Protein AF-A0A4D4LPI3-F1 (afdb_monomer)

InterPro domains:
  IPR002575 Aminoglycoside phosphotransferase [PF01636] (9-43)

Radius of gyration: 16.65 Å; Cα contacts (8 Å, |Δi|>4): 48; chains: 1; bounding box: 45×45×36 Å

Secondary structure (DSSP, 8-state):
-PPPPPP--------TT--S--THHHHHHHHHHH-HHHHHHHHHHHT---SSHHHHHHHHHTTHHHHHHHHHHHHT-HHHHHHHTGGG-

Organism: Streptomyces violaceusniger (NCBI:txid68280)

Nearest PDB structures (foldseek):
  8i8h-assembly1_A  TM=9.112E-01  e=4.045E-06  Streptosporangium roseum
  8i8g-assembly1_A  TM=9.076E-01  e=8.017E-06  Streptosporangium roseum
  8i82-assembly1_A  TM=9.063E-01  e=8.985E-06  Streptosporangium roseum
  8i8h-assembly1_B  TM=8.081E-01  e=1.265E-05  Streptosporangium roseum

Mean predicted aligned error: 4.97 Å

pLDDT: mean 91.68, std 8.46, range [55.78, 98.06]

Foldseek 3Di:
DPPDDDDDDPDDDDCPPPDPDDPLLVLLVCCVPPNDVVSVVVCVVVVDDPVCSVVSNVVNNVCVLVVQLVVCVVVVNPPSVCRSCVVVD

Solvent-accessible surface area (backbone atoms only — not comparable to full-atom values): 5509 Å² total; per-residue (Å²): 135,79,78,80,76,79,90,73,92,85,80,85,78,87,67,87,82,69,71,98,71,67,70,39,50,63,51,19,49,44,30,71,78,66,33,63,73,54,34,52,53,52,46,69,73,65,72,60,75,69,83,60,41,67,58,46,18,53,55,50,48,69,42,46,42,55,52,45,22,55,50,17,62,74,74,69,36,66,65,52,28,52,58,31,42,58,93,76,114

Structure (mmCIF, N/CA/C/O backbone):
data_AF-A0A4D4LPI3-F1
#
_entry.id   AF-A0A4D4LPI3-F1
#
loop_
_atom_site.group_PDB
_atom_site.id
_atom_site.type_symbol
_atom_site.label_atom_id
_atom_site.label_alt_id
_atom_site.label_comp_id
_atom_site.label_asym_id
_atom_site.label_entity_id
_atom_site.label_seq_id
_atom_site.pdbx_PDB_ins_code
_atom_site.Cartn_x
_atom_site.Cartn_y
_atom_site.Cartn_z
_atom_site.occupancy
_atom_site.B_iso_or_equiv
_atom_site.auth_seq_id
_atom_site.auth_comp_id
_atom_site.auth_asym_id
_atom_site.auth_atom_id
_atom_site.pdbx_PDB_model_num
ATOM 1 N N . MET A 1 1 ? 29.126 -29.030 6.307 1.00 55.78 1 MET A N 1
ATOM 2 C CA . MET A 1 1 ? 27.918 -28.254 6.649 1.00 55.78 1 MET A CA 1
ATOM 3 C C . MET A 1 1 ? 27.489 -27.532 5.384 1.00 55.78 1 MET A C 1
ATOM 5 O O . MET A 1 1 ? 28.271 -26.737 4.884 1.00 55.78 1 MET A O 1
ATOM 9 N N . VAL A 1 2 ? 26.355 -27.906 4.789 1.00 56.47 2 VAL A N 1
ATOM 10 C CA . VAL A 1 2 ? 25.826 -27.218 3.599 1.00 56.47 2 VAL A CA 1
ATOM 11 C C . VAL A 1 2 ? 25.224 -25.897 4.088 1.00 56.47 2 VAL A C 1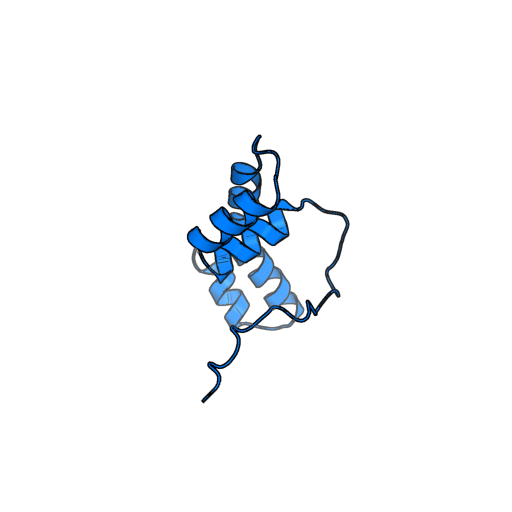
ATOM 13 O O . VAL A 1 2 ? 24.497 -25.940 5.083 1.00 56.47 2 VAL A O 1
ATOM 16 N N . PRO A 1 3 ? 25.544 -24.735 3.491 1.00 67.50 3 PRO A N 1
ATOM 17 C CA . PRO A 1 3 ? 24.895 -23.489 3.879 1.00 67.50 3 PRO A CA 1
ATOM 18 C C . PRO A 1 3 ? 23.384 -23.643 3.694 1.00 67.50 3 PRO A C 1
ATOM 20 O O . PRO A 1 3 ? 22.938 -24.164 2.671 1.00 67.50 3 PRO A O 1
ATOM 23 N N . ALA A 1 4 ? 22.605 -23.232 4.696 1.00 77.06 4 ALA A N 1
ATOM 24 C CA . ALA A 1 4 ? 21.157 -23.170 4.554 1.00 77.06 4 ALA A CA 1
ATOM 25 C C . ALA A 1 4 ? 20.835 -22.308 3.325 1.00 77.06 4 ALA A C 1
ATOM 27 O O . ALA A 1 4 ? 21.391 -21.218 3.168 1.00 77.06 4 ALA A O 1
ATOM 28 N N . SER A 1 5 ? 19.996 -22.822 2.426 1.00 83.44 5 SER A N 1
ATOM 29 C CA . SER A 1 5 ? 19.526 -22.058 1.273 1.00 83.44 5 SER A CA 1
ATOM 30 C C . SER A 1 5 ? 18.851 -20.774 1.749 1.00 83.44 5 SER A C 1
ATOM 32 O O . SER A 1 5 ? 18.184 -20.776 2.786 1.00 83.44 5 SER A O 1
ATOM 34 N N . LEU A 1 6 ? 19.002 -19.690 0.986 1.00 89.38 6 LEU A N 1
ATOM 35 C CA . LEU A 1 6 ? 18.284 -18.449 1.269 1.00 89.38 6 LEU A CA 1
ATOM 36 C C . LEU A 1 6 ? 16.766 -18.712 1.299 1.00 89.38 6 LEU A C 1
ATOM 38 O O . LEU A 1 6 ? 16.285 -19.553 0.530 1.00 89.38 6 LEU A O 1
ATOM 42 N N . PRO A 1 7 ? 16.013 -18.023 2.175 1.00 89.06 7 PRO A N 1
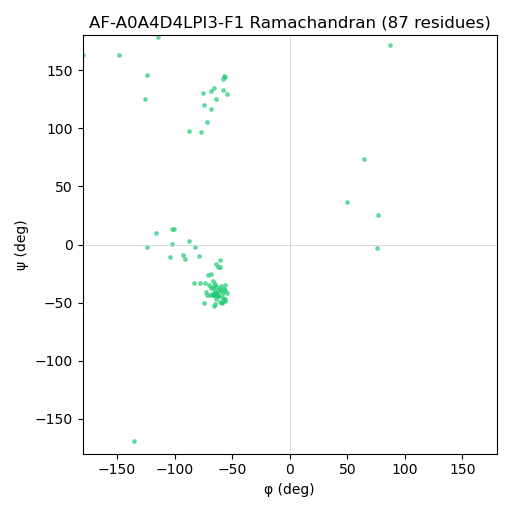ATOM 43 C CA . PRO A 1 7 ? 14.560 -18.119 2.180 1.00 89.06 7 PRO A CA 1
ATOM 44 C C . PRO A 1 7 ? 14.000 -17.705 0.814 1.00 89.06 7 PRO A C 1
ATOM 46 O O . PRO A 1 7 ? 14.512 -16.783 0.178 1.00 89.06 7 PRO A O 1
ATOM 49 N N . TYR A 1 8 ? 12.950 -18.394 0.368 1.00 91.44 8 TYR A N 1
ATOM 50 C CA . TYR A 1 8 ? 12.245 -18.102 -0.878 1.00 91.44 8 TYR A CA 1
ATOM 51 C C . TYR A 1 8 ? 10.758 -17.875 -0.598 1.00 91.44 8 TYR A C 1
ATOM 53 O O . TYR A 1 8 ? 10.190 -18.494 0.303 1.00 91.44 8 TYR A O 1
ATOM 61 N N . LEU A 1 9 ? 10.132 -16.979 -1.366 1.00 91.25 9 LEU A N 1
ATOM 62 C CA . LEU A 1 9 ? 8.690 -16.748 -1.308 1.00 91.25 9 LEU A CA 1
ATOM 63 C C . LEU A 1 9 ? 7.966 -17.984 -1.856 1.00 91.25 9 LEU A C 1
ATOM 65 O O . LEU A 1 9 ? 8.140 -18.331 -3.024 1.00 91.25 9 LEU A O 1
ATOM 69 N N . SER A 1 10 ? 7.182 -18.655 -1.015 1.00 95.75 10 SER A N 1
ATOM 70 C CA . SER A 1 10 ? 6.492 -19.905 -1.360 1.00 95.75 10 SER A CA 1
ATOM 71 C C . SER A 1 10 ? 4.992 -19.741 -1.627 1.00 95.75 10 SER A C 1
ATOM 73 O O . SER A 1 10 ? 4.370 -20.671 -2.134 1.00 95.75 10 SER A O 1
ATOM 75 N N . GLY A 1 11 ? 4.408 -18.578 -1.322 1.00 95.94 11 GLY A N 1
ATOM 76 C CA . GLY A 1 11 ? 2.996 -18.300 -1.572 1.00 95.94 11 GLY A CA 1
ATOM 77 C C . GLY A 1 11 ? 2.567 -16.898 -1.147 1.00 95.94 11 GLY A C 1
ATOM 78 O O . GLY A 1 11 ? 3.262 -16.237 -0.377 1.00 95.94 11 GLY A O 1
ATOM 79 N N . VAL A 1 12 ? 1.410 -16.477 -1.661 1.00 95.25 12 VAL A N 1
ATOM 80 C CA . VAL A 1 12 ? 0.679 -15.259 -1.283 1.00 95.25 12 VAL A CA 1
ATOM 81 C C . VAL A 1 12 ? -0.741 -15.689 -0.918 1.00 95.25 12 VAL A C 1
ATOM 83 O O . VAL A 1 12 ? -1.390 -16.398 -1.692 1.00 95.25 12 VAL A O 1
ATOM 86 N N . LEU A 1 13 ? -1.177 -15.325 0.284 1.00 96.56 13 LEU A N 1
ATOM 87 C CA . LEU A 1 13 ? -2.473 -15.679 0.867 1.00 96.56 13 LEU A CA 1
ATOM 88 C C . LEU A 1 13 ? -3.313 -14.409 1.046 1.00 96.56 13 LEU A C 1
ATOM 90 O O . LEU A 1 13 ? -2.808 -13.326 0.773 1.00 96.56 13 LEU A O 1
ATOM 94 N N . ASP A 1 14 ? -4.542 -14.574 1.539 1.00 94.25 14 ASP A N 1
ATOM 95 C CA . ASP A 1 14 ? -5.478 -13.481 1.838 1.00 94.25 14 ASP A CA 1
ATOM 96 C C . ASP A 1 14 ? -5.924 -12.705 0.584 1.00 94.25 14 ASP A C 1
ATOM 98 O O . ASP A 1 14 ? -5.462 -11.612 0.278 1.00 94.25 14 ASP A O 1
ATOM 102 N N . TRP A 1 15 ? -6.791 -13.349 -0.206 1.00 95.88 15 TRP A N 1
ATOM 103 C CA . TRP A 1 15 ? -7.305 -12.820 -1.478 1.00 95.88 15 TRP A CA 1
ATOM 104 C C . TRP A 1 15 ? -8.731 -12.262 -1.349 1.00 95.88 15 TRP A C 1
ATOM 106 O O . TRP A 1 15 ? -9.387 -12.049 -2.367 1.00 95.88 15 TRP A O 1
ATOM 116 N N . ASP A 1 16 ? -9.234 -12.056 -0.131 1.00 92.44 16 ASP A N 1
ATOM 117 C CA . ASP A 1 16 ? -10.651 -11.748 0.104 1.00 92.44 16 ASP A CA 1
ATOM 118 C C . ASP A 1 16 ? -11.051 -10.352 -0.422 1.00 92.44 16 ASP A C 1
ATOM 120 O O . ASP A 1 16 ? -12.193 -10.164 -0.845 1.00 92.44 16 ASP A O 1
ATOM 124 N N . ASP A 1 17 ? -10.088 -9.428 -0.526 1.00 89.31 17 ASP A N 1
ATOM 125 C CA . ASP A 1 17 ? -10.260 -8.076 -1.082 1.00 89.31 17 ASP A CA 1
ATOM 126 C C . ASP A 1 17 ? -9.760 -7.920 -2.535 1.00 89.31 17 ASP A C 1
ATOM 128 O O . ASP A 1 17 ? -9.636 -6.805 -3.054 1.00 89.31 17 ASP A O 1
ATOM 132 N N . VAL A 1 18 ? -9.477 -9.019 -3.248 1.00 94.38 18 VAL A N 1
ATOM 133 C CA . VAL A 1 18 ? -8.997 -8.924 -4.636 1.00 94.38 18 VAL A CA 1
ATOM 134 C C . VAL A 1 18 ? -10.058 -8.336 -5.568 1.00 94.38 18 VAL A C 1
ATOM 136 O O . VAL A 1 18 ? -11.219 -8.748 -5.601 1.00 94.38 18 VAL A O 1
ATOM 139 N N . THR A 1 19 ? -9.637 -7.402 -6.415 1.00 94.31 19 THR A N 1
ATOM 140 C CA . THR A 1 19 ? -10.506 -6.763 -7.403 1.00 94.31 19 THR A CA 1
ATOM 141 C C . THR A 1 19 ? -9.731 -6.379 -8.665 1.00 94.31 19 THR A C 1
ATOM 143 O O . THR A 1 19 ? -8.502 -6.306 -8.675 1.00 94.31 19 THR A O 1
ATOM 146 N N . LEU A 1 20 ? -10.447 -6.121 -9.762 1.00 96.62 20 LEU A N 1
ATOM 147 C CA . LEU A 1 20 ? -9.865 -5.474 -10.936 1.00 96.62 20 LEU A CA 1
ATOM 148 C C . LEU A 1 20 ? -9.737 -3.972 -10.646 1.00 96.62 20 LEU A C 1
ATOM 150 O O . LEU A 1 20 ? -10.700 -3.223 -10.797 1.00 96.62 20 LEU A O 1
ATOM 154 N N . SER A 1 21 ? -8.546 -3.551 -10.223 1.00 91.81 21 SER A N 1
ATOM 155 C CA . SER A 1 21 ? -8.236 -2.173 -9.823 1.00 91.81 21 SER A CA 1
ATOM 156 C C . SER A 1 21 ? -6.895 -1.709 -10.411 1.00 91.81 21 SER A C 1
ATOM 158 O O . SER A 1 21 ? -6.328 -2.331 -11.314 1.00 91.81 21 SER A O 1
ATOM 160 N N . ASP A 1 22 ? -6.413 -0.566 -9.936 1.00 93.62 22 ASP A N 1
ATOM 161 C CA . ASP A 1 22 ? -5.110 -0.011 -10.257 1.00 93.62 22 ASP A CA 1
ATOM 162 C C . ASP A 1 22 ? -3.984 -0.784 -9.537 1.00 93.62 22 ASP A C 1
ATOM 164 O O . ASP A 1 22 ? -3.924 -0.751 -8.310 1.00 93.62 22 ASP A O 1
ATOM 168 N N . PRO A 1 23 ? -3.018 -1.395 -10.252 1.00 92.56 23 PRO A N 1
ATOM 169 C CA . PRO A 1 23 ? -1.884 -2.087 -9.625 1.00 92.56 23 PRO A CA 1
ATOM 170 C C . PRO A 1 23 ? -0.993 -1.198 -8.743 1.00 92.56 23 PRO A C 1
ATOM 172 O O . PRO A 1 23 ? -0.144 -1.692 -8.003 1.00 92.56 23 PRO A O 1
ATOM 175 N N . ALA A 1 24 ? -1.141 0.128 -8.837 1.00 95.06 24 ALA A N 1
ATOM 176 C CA . ALA A 1 24 ? -0.478 1.062 -7.937 1.00 95.06 24 ALA A CA 1
ATOM 177 C C . ALA A 1 24 ? -0.879 0.868 -6.460 1.00 95.06 24 ALA A C 1
ATOM 179 O O . ALA A 1 24 ? -0.128 1.307 -5.592 1.00 95.06 24 ALA A O 1
ATOM 180 N N . GLU A 1 25 ? -2.004 0.208 -6.175 1.00 95.25 25 GLU A N 1
ATOM 181 C CA . GLU A 1 25 ? -2.464 -0.123 -4.822 1.00 95.25 25 GLU A CA 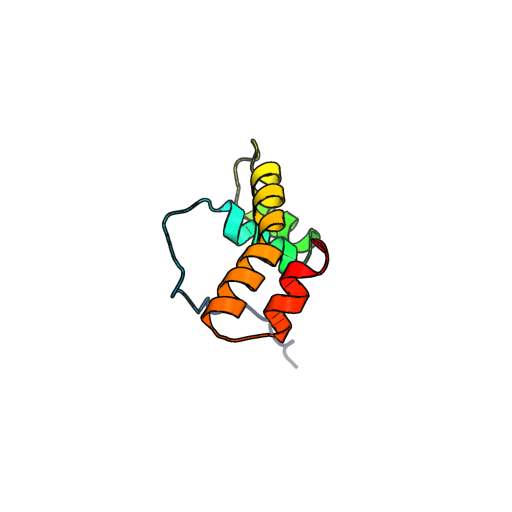1
ATOM 182 C C . GLU A 1 25 ? -1.532 -1.124 -4.122 1.00 95.25 25 GLU A C 1
ATOM 184 O O . GLU A 1 25 ? -0.962 -0.802 -3.078 1.00 95.25 25 GLU A O 1
ATOM 189 N N . ASP A 1 26 ? -1.237 -2.259 -4.762 1.00 95.25 26 ASP A N 1
ATOM 190 C CA . ASP A 1 26 ? -0.285 -3.253 -4.240 1.00 95.25 26 ASP A CA 1
ATOM 191 C C . ASP A 1 26 ? 1.126 -2.664 -4.075 1.00 95.25 26 ASP A C 1
ATOM 193 O O . ASP A 1 26 ? 1.844 -2.932 -3.110 1.00 95.25 26 ASP A O 1
ATOM 197 N N . LEU A 1 27 ? 1.538 -1.809 -5.015 1.00 95.56 27 LEU A N 1
ATOM 198 C CA . LEU A 1 27 ? 2.833 -1.127 -4.964 1.00 95.56 27 LEU A CA 1
ATOM 199 C C . LEU A 1 27 ? 2.890 -0.092 -3.827 1.00 95.56 27 LEU A C 1
ATOM 201 O O . LEU A 1 27 ? 3.926 0.046 -3.171 1.00 95.56 27 LEU A O 1
ATOM 205 N N . ALA A 1 28 ? 1.788 0.614 -3.565 1.00 96.81 28 ALA A N 1
ATOM 206 C CA . ALA A 1 28 ? 1.661 1.502 -2.415 1.00 96.81 28 ALA A CA 1
ATOM 207 C C . ALA A 1 28 ? 1.740 0.725 -1.097 1.00 96.81 28 ALA A C 1
ATOM 209 O O . ALA A 1 28 ? 2.456 1.166 -0.194 1.00 96.81 28 ALA A O 1
ATOM 210 N N . ALA A 1 29 ? 1.100 -0.446 -1.014 1.00 96.19 29 ALA A N 1
ATOM 211 C CA . ALA A 1 29 ? 1.185 -1.342 0.139 1.00 96.19 29 ALA A CA 1
ATOM 212 C C . ALA A 1 29 ? 2.627 -1.811 0.384 1.00 96.19 29 ALA A C 1
ATOM 214 O O . ALA A 1 29 ? 3.152 -1.624 1.480 1.00 96.19 29 ALA A O 1
ATOM 215 N N . ILE A 1 30 ? 3.331 -2.293 -0.650 1.00 96.00 30 ILE A N 1
ATOM 216 C CA . ILE A 1 30 ? 4.749 -2.683 -0.540 1.00 96.00 30 ILE A CA 1
ATOM 217 C C . ILE A 1 30 ? 5.607 -1.523 -0.015 1.00 96.00 30 ILE A C 1
ATOM 219 O O . ILE A 1 30 ? 6.411 -1.712 0.901 1.00 96.00 30 ILE A O 1
ATOM 223 N N . GLY A 1 31 ? 5.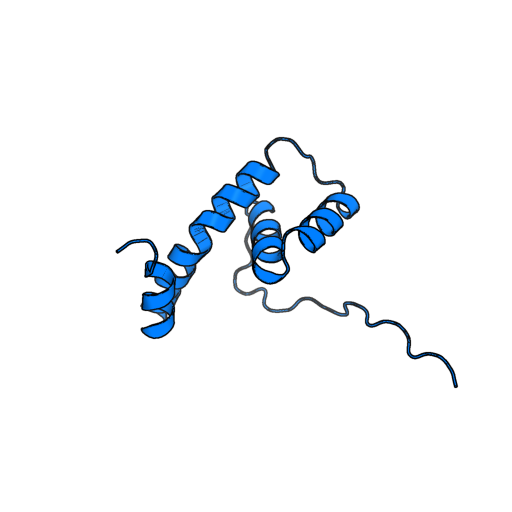433 -0.321 -0.573 1.00 95.69 31 GLY A N 1
ATOM 224 C CA . GLY A 1 31 ? 6.184 0.862 -0.154 1.00 95.69 31 GLY A CA 1
ATOM 225 C C . GLY A 1 31 ? 5.873 1.309 1.277 1.00 95.69 31 GLY A C 1
ATOM 226 O O . GLY A 1 31 ? 6.775 1.763 1.981 1.00 95.69 31 GLY A O 1
ATOM 227 N N . ALA A 1 32 ? 4.623 1.173 1.724 1.00 96.12 32 ALA A N 1
ATOM 228 C CA . ALA A 1 32 ? 4.215 1.504 3.086 1.00 96.12 32 ALA A CA 1
ATOM 229 C C . ALA A 1 32 ? 4.731 0.486 4.117 1.00 96.12 32 ALA A C 1
ATOM 231 O O . ALA A 1 32 ? 5.197 0.895 5.177 1.00 96.12 32 ALA A O 1
ATOM 232 N N . SER A 1 33 ? 4.696 -0.811 3.798 1.00 95.69 33 SER A N 1
ATOM 233 C CA . SER A 1 33 ? 5.055 -1.887 4.731 1.00 95.69 33 SER A CA 1
ATOM 234 C C . SER A 1 33 ? 6.558 -2.160 4.818 1.00 95.69 33 SER A C 1
ATOM 236 O O . SER A 1 33 ? 7.053 -2.530 5.880 1.00 95.69 33 SER A O 1
ATOM 238 N N . TYR A 1 34 ? 7.296 -1.996 3.715 1.00 95.75 34 TYR A N 1
ATOM 239 C CA . TYR A 1 34 ? 8.708 -2.395 3.624 1.00 95.75 34 TYR A CA 1
ATOM 240 C C . TYR A 1 34 ? 9.662 -1.267 3.220 1.00 95.75 34 TYR A C 1
ATOM 242 O O . TYR A 1 34 ? 10.874 -1.482 3.173 1.00 95.75 34 TYR A O 1
ATOM 250 N N . GLY A 1 35 ? 9.134 -0.074 2.944 1.00 94.88 35 GLY A N 1
ATOM 251 C CA . GLY A 1 35 ? 9.923 1.097 2.585 1.00 94.88 35 GLY A CA 1
ATOM 252 C C . GLY A 1 35 ? 10.234 1.230 1.086 1.00 94.88 35 GLY A C 1
ATOM 253 O O . GLY A 1 35 ? 9.947 0.338 0.276 1.00 94.88 35 GLY A O 1
ATOM 254 N N . PRO A 1 36 ? 10.811 2.380 0.693 1.00 92.81 36 PRO A N 1
ATOM 255 C CA . PRO A 1 36 ? 11.035 2.733 -0.707 1.00 92.81 36 PRO A CA 1
ATOM 256 C C . PRO A 1 36 ? 12.053 1.821 -1.405 1.00 92.81 36 PRO A C 1
ATOM 258 O O . PRO A 1 36 ? 11.895 1.538 -2.590 1.00 92.81 36 PRO A O 1
ATOM 261 N N . GLU A 1 37 ? 13.053 1.297 -0.694 1.00 94.88 37 GLU A N 1
ATOM 262 C CA . GLU A 1 37 ? 14.112 0.478 -1.291 1.00 94.88 37 GLU A CA 1
ATOM 263 C C . GLU A 1 37 ? 13.581 -0.855 -1.831 1.00 94.88 37 GLU A C 1
ATOM 265 O O . GLU A 1 37 ? 14.046 -1.338 -2.869 1.00 94.88 37 GLU A O 1
ATOM 270 N N . LEU A 1 38 ? 12.612 -1.475 -1.143 1.00 94.06 38 LEU A N 1
ATOM 271 C CA . LEU A 1 38 ? 11.986 -2.696 -1.651 1.00 94.06 38 LEU A CA 1
ATOM 272 C C . LEU A 1 38 ? 11.081 -2.385 -2.844 1.00 94.06 38 LEU A C 1
ATOM 274 O O . LEU A 1 38 ? 11.141 -3.094 -3.850 1.00 94.06 38 LEU A O 1
ATOM 278 N N . LEU A 1 39 ? 10.294 -1.311 -2.759 1.00 93.38 39 LEU A N 1
ATOM 279 C CA . LEU A 1 39 ? 9.428 -0.867 -3.848 1.00 93.38 39 LEU A CA 1
ATOM 280 C C . LEU A 1 39 ? 10.226 -0.610 -5.137 1.00 93.38 39 LEU A C 1
ATOM 282 O O . LEU A 1 39 ? 9.854 -1.107 -6.199 1.00 93.38 39 LEU A O 1
ATOM 286 N N . GLU A 1 40 ? 11.355 0.095 -5.054 1.00 91.88 40 GLU A N 1
ATOM 287 C CA . GLU A 1 40 ? 12.228 0.352 -6.206 1.00 91.88 40 GLU A CA 1
ATOM 288 C C . GLU A 1 40 ? 12.721 -0.942 -6.869 1.00 91.88 40 GLU A C 1
ATOM 290 O O . GLU A 1 40 ? 12.713 -1.056 -8.097 1.00 91.88 40 GLU A O 1
ATOM 295 N N . ARG A 1 41 ? 13.093 -1.954 -6.072 1.00 92.88 41 ARG A N 1
ATOM 296 C CA . ARG A 1 41 ? 13.511 -3.267 -6.592 1.00 92.88 41 ARG A CA 1
ATOM 297 C C . ARG A 1 41 ? 12.366 -3.995 -7.291 1.00 92.88 41 ARG A C 1
ATOM 299 O O . ARG A 1 41 ? 12.579 -4.561 -8.361 1.00 92.88 41 ARG A O 1
ATOM 306 N N . VAL A 1 42 ? 11.165 -3.971 -6.713 1.00 92.75 42 VAL A N 1
ATOM 307 C CA . VAL A 1 42 ? 9.967 -4.583 -7.315 1.00 92.75 42 VAL A CA 1
ATOM 308 C C . VAL A 1 42 ? 9.632 -3.913 -8.649 1.00 92.75 42 VAL A C 1
ATOM 310 O O . VAL A 1 42 ? 9.401 -4.600 -9.645 1.00 92.75 42 VAL A O 1
ATOM 313 N N . LEU A 1 43 ? 9.681 -2.581 -8.704 1.00 90.69 43 LEU A N 1
ATOM 314 C CA . LEU A 1 43 ? 9.433 -1.816 -9.926 1.00 90.69 43 LEU A CA 1
ATOM 315 C C . LEU A 1 43 ? 10.459 -2.123 -11.023 1.00 90.69 43 LEU A C 1
ATOM 317 O O . LEU A 1 43 ? 10.075 -2.336 -12.174 1.00 90.69 43 LEU A O 1
ATOM 321 N N . ALA A 1 44 ? 11.744 -2.199 -10.662 1.00 90.38 44 ALA A N 1
ATOM 322 C CA . ALA A 1 44 ? 12.821 -2.526 -11.593 1.00 90.38 44 ALA A CA 1
ATOM 323 C C . ALA A 1 44 ? 12.684 -3.941 -12.184 1.00 90.38 44 ALA A C 1
ATOM 325 O O . ALA A 1 44 ? 12.978 -4.144 -13.361 1.00 90.38 44 ALA A O 1
ATOM 326 N N . LEU A 1 45 ? 12.220 -4.913 -11.391 1.00 91.56 45 LEU A N 1
ATOM 327 C CA . LEU A 1 45 ? 12.021 -6.296 -11.837 1.00 91.56 45 LEU A CA 1
ATOM 328 C C . LEU A 1 45 ? 10.741 -6.486 -12.663 1.00 91.56 45 LEU A C 1
ATOM 330 O O . LEU A 1 45 ? 10.717 -7.320 -13.564 1.00 91.56 45 LEU A O 1
ATOM 334 N N . GLY A 1 46 ? 9.682 -5.731 -12.366 1.00 84.25 46 GLY A N 1
ATOM 335 C CA . GLY A 1 46 ? 8.368 -5.909 -12.991 1.00 84.25 46 GLY A CA 1
ATOM 336 C C . GLY A 1 46 ? 8.186 -5.245 -14.360 1.00 84.25 46 GLY A C 1
ATOM 337 O O . GLY A 1 46 ? 7.123 -5.391 -14.954 1.00 84.25 46 GLY A O 1
ATOM 338 N N . ASN A 1 47 ? 9.189 -4.518 -14.869 1.00 79.19 47 ASN A N 1
ATOM 339 C CA . ASN A 1 47 ? 9.113 -3.761 -16.131 1.00 79.19 47 ASN A CA 1
ATOM 340 C C . ASN A 1 47 ? 7.865 -2.852 -16.223 1.00 79.19 47 ASN A C 1
ATOM 342 O O . ASN A 1 47 ? 7.247 -2.704 -17.280 1.00 79.19 47 ASN A O 1
ATOM 346 N N . TRP A 1 48 ? 7.465 -2.264 -15.094 1.00 79.69 48 TRP A N 1
ATOM 347 C CA . TRP A 1 48 ? 6.284 -1.413 -15.012 1.00 79.69 48 TRP A CA 1
ATOM 348 C C . TRP A 1 48 ? 6.505 -0.104 -15.779 1.00 79.69 48 TRP A C 1
ATOM 350 O O . TRP A 1 48 ? 7.523 0.569 -15.605 1.00 79.69 48 TRP A O 1
ATOM 360 N N . SER A 1 49 ? 5.545 0.291 -16.623 1.00 68.81 49 SER A N 1
ATOM 361 C CA . SER A 1 49 ? 5.626 1.560 -17.352 1.00 68.81 49 SER A CA 1
ATOM 362 C C . SER A 1 49 ? 5.603 2.737 -16.373 1.00 68.81 49 SER A C 1
ATOM 364 O O . SER A 1 49 ? 4.677 2.873 -15.573 1.00 68.81 49 SER A O 1
ATOM 366 N N . SER A 1 50 ? 6.605 3.608 -16.455 1.00 68.25 50 SER A N 1
ATOM 367 C CA . SER A 1 50 ? 6.878 4.643 -15.452 1.00 68.25 50 SER A CA 1
ATOM 368 C C . SER A 1 50 ? 5.982 5.881 -15.531 1.00 68.25 50 SER A C 1
ATOM 370 O O . SER A 1 50 ? 6.017 6.712 -14.621 1.00 68.25 50 SER A O 1
ATOM 372 N N . GLN A 1 51 ? 5.172 6.043 -16.584 1.00 79.31 51 GLN A N 1
ATOM 373 C CA . GLN A 1 51 ? 4.407 7.276 -16.760 1.00 79.31 51 GLN A CA 1
ATOM 374 C C . GLN A 1 51 ? 3.267 7.364 -15.736 1.00 79.31 51 GLN A C 1
ATOM 376 O O . GLN A 1 51 ? 2.262 6.668 -15.826 1.00 79.31 51 GLN A O 1
ATOM 381 N N . GLY A 1 52 ? 3.447 8.227 -14.735 1.00 89.00 52 GLY A N 1
ATOM 382 C CA . GLY A 1 52 ? 2.458 8.503 -13.691 1.00 89.00 52 GLY A CA 1
ATOM 383 C C . GLY A 1 52 ? 2.317 7.422 -12.615 1.00 89.00 52 GLY A C 1
ATOM 384 O O . GLY A 1 52 ? 1.581 7.634 -11.655 1.00 89.00 52 GLY A O 1
ATOM 385 N N . LEU A 1 53 ? 3.024 6.291 -12.715 1.00 91.94 53 LEU A N 1
ATOM 386 C CA . LEU A 1 53 ? 2.918 5.200 -11.740 1.00 91.94 53 LEU A CA 1
ATOM 387 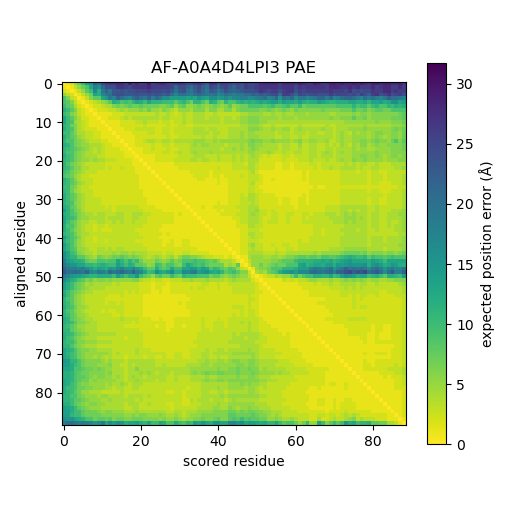C C . LEU A 1 53 ? 3.266 5.660 -10.321 1.00 91.94 53 LEU A C 1
ATOM 389 O O . LEU A 1 53 ? 2.465 5.479 -9.413 1.00 91.94 53 LEU A O 1
ATOM 393 N N . PHE A 1 54 ? 4.409 6.326 -10.149 1.00 90.81 54 PHE A N 1
ATOM 394 C CA . PHE A 1 54 ? 4.827 6.851 -8.846 1.00 90.81 54 PHE A CA 1
ATOM 395 C C . PHE A 1 54 ? 3.830 7.855 -8.262 1.00 90.81 54 PHE A C 1
ATOM 397 O O . PHE A 1 54 ? 3.603 7.865 -7.057 1.00 90.81 54 PHE A O 1
ATOM 404 N N . THR A 1 55 ? 3.197 8.671 -9.109 1.00 94.56 55 THR A N 1
ATOM 405 C CA . THR A 1 55 ? 2.159 9.613 -8.673 1.00 94.56 55 THR A CA 1
ATOM 406 C C . THR A 1 55 ? 0.931 8.878 -8.150 1.00 94.56 55 THR A C 1
ATOM 408 O O . THR A 1 55 ? 0.414 9.250 -7.102 1.00 94.56 55 THR A O 1
ATOM 411 N N . ARG A 1 56 ? 0.486 7.821 -8.839 1.00 95.75 56 ARG A N 1
ATOM 412 C CA . ARG A 1 56 ? -0.650 7.001 -8.390 1.00 95.75 56 ARG A CA 1
ATOM 413 C C . ARG A 1 56 ? -0.324 6.255 -7.101 1.00 95.75 56 ARG A C 1
ATOM 415 O O . ARG A 1 56 ? -1.118 6.310 -6.174 1.00 95.75 56 ARG A O 1
ATOM 422 N N . VAL A 1 57 ? 0.872 5.672 -7.000 1.00 95.62 57 VAL A N 1
ATOM 423 C CA . VAL A 1 57 ? 1.368 5.033 -5.769 1.00 95.62 57 VAL A CA 1
ATOM 424 C C . VAL A 1 57 ? 1.353 6.017 -4.598 1.00 95.62 57 VAL A C 1
ATOM 426 O O . VAL A 1 57 ? 0.834 5.699 -3.534 1.00 95.62 57 VAL A O 1
ATOM 429 N N . ALA A 1 58 ? 1.880 7.230 -4.787 1.00 95.25 58 ALA A N 1
ATOM 430 C CA . ALA A 1 58 ? 1.897 8.245 -3.739 1.00 95.25 58 ALA A CA 1
ATOM 431 C C . ALA A 1 58 ? 0.482 8.698 -3.340 1.00 95.25 58 ALA A C 1
ATOM 433 O O . ALA A 1 58 ? 0.205 8.843 -2.152 1.00 95.25 58 ALA A O 1
ATOM 434 N N . ALA A 1 59 ? -0.408 8.897 -4.318 1.00 96.69 59 ALA A N 1
ATOM 435 C CA . ALA A 1 59 ? -1.791 9.290 -4.069 1.00 96.69 59 ALA A CA 1
ATOM 436 C C . ALA A 1 59 ? -2.566 8.208 -3.300 1.00 96.69 59 ALA A C 1
ATOM 438 O O . ALA A 1 59 ? -3.205 8.527 -2.304 1.00 96.69 59 ALA A O 1
ATOM 439 N N . ILE A 1 60 ? -2.463 6.944 -3.723 1.00 96.94 60 ILE A N 1
ATOM 440 C CA . ILE A 1 60 ? -3.126 5.804 -3.071 1.00 96.94 60 ILE A CA 1
ATOM 441 C C . ILE A 1 60 ? -2.549 5.567 -1.675 1.00 96.94 60 ILE A C 1
ATOM 443 O O . ILE A 1 60 ? -3.294 5.433 -0.716 1.00 96.94 60 ILE A O 1
ATOM 447 N N . ARG A 1 61 ? -1.223 5.616 -1.505 1.00 96.50 61 ARG A N 1
ATOM 448 C CA . ARG A 1 61 ? -0.616 5.513 -0.169 1.00 96.50 61 ARG A CA 1
ATOM 449 C C . ARG A 1 61 ? -1.156 6.579 0.791 1.00 96.50 61 ARG A C 1
ATOM 451 O O . ARG A 1 61 ? -1.321 6.310 1.976 1.00 96.50 61 ARG A O 1
ATOM 458 N N . GLY A 1 62 ? -1.444 7.778 0.283 1.00 95.62 62 GLY A N 1
ATOM 459 C CA . GLY A 1 62 ? -2.042 8.862 1.062 1.00 95.62 62 GLY A CA 1
ATOM 460 C C . GLY A 1 62 ? -3.450 8.565 1.590 1.00 95.62 62 GLY A C 1
ATOM 461 O O . GLY A 1 62 ? -3.891 9.247 2.511 1.00 95.62 62 GLY A O 1
ATOM 462 N N . THR A 1 63 ? -4.154 7.560 1.056 1.00 95.56 63 THR A N 1
ATOM 463 C CA . THR A 1 63 ? -5.498 7.184 1.523 1.00 95.56 63 THR A CA 1
ATOM 464 C C . THR A 1 63 ? -5.497 6.118 2.613 1.00 95.56 63 THR A C 1
ATOM 466 O O . THR A 1 63 ? -6.533 5.930 3.245 1.00 95.56 63 THR A O 1
ATOM 469 N N . PHE A 1 64 ? -4.368 5.450 2.872 1.00 95.81 64 PHE A N 1
ATOM 470 C CA . PHE A 1 64 ? -4.319 4.261 3.732 1.00 95.81 64 PHE A CA 1
ATOM 471 C C . PHE A 1 64 ? -4.821 4.518 5.153 1.00 95.81 64 PHE A C 1
ATOM 473 O O . PHE A 1 64 ? -5.668 3.769 5.623 1.00 95.81 64 PHE A O 1
ATOM 480 N N . ALA A 1 65 ? -4.408 5.615 5.794 1.00 96.06 65 ALA A N 1
ATOM 481 C CA . ALA A 1 65 ? -4.867 5.948 7.146 1.00 96.06 65 ALA A CA 1
ATOM 482 C C . ALA A 1 65 ? -6.400 6.117 7.219 1.00 96.06 65 ALA A C 1
ATOM 484 O O . ALA A 1 65 ? -7.055 5.629 8.138 1.00 96.06 65 ALA A O 1
ATOM 485 N N . LEU A 1 66 ? -7.002 6.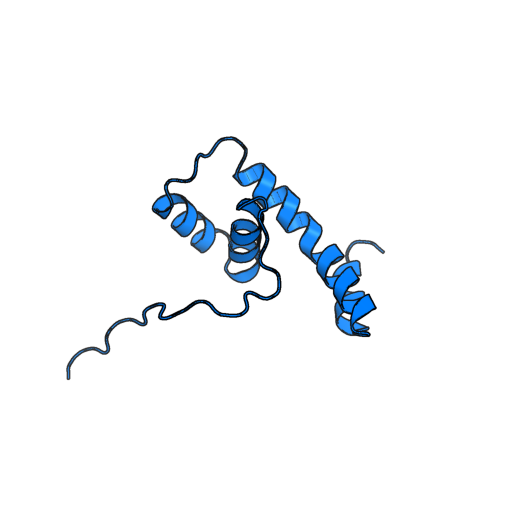738 6.198 1.00 96.19 66 LEU A N 1
ATOM 486 C CA . LEU A 1 66 ? -8.455 6.908 6.124 1.00 96.19 66 LEU A CA 1
ATOM 487 C C . LEU A 1 66 ? -9.182 5.602 5.776 1.00 96.19 66 LEU A C 1
ATOM 489 O O . LEU A 1 66 ? -10.299 5.385 6.242 1.00 96.19 66 LEU A O 1
ATOM 493 N N . GLN A 1 67 ? -8.574 4.732 4.966 1.00 94.62 67 GLN A N 1
ATOM 494 C CA . GLN A 1 67 ? -9.113 3.400 4.681 1.00 94.62 67 GLN A CA 1
ATOM 495 C C . GLN A 1 67 ? -9.075 2.511 5.929 1.00 94.62 67 GLN A C 1
ATOM 497 O O . GLN A 1 67 ? -10.078 1.871 6.227 1.00 94.62 67 GLN A O 1
ATOM 502 N N . GLN A 1 68 ? -7.981 2.537 6.696 1.00 93.62 68 GLN A N 1
ATOM 503 C CA . GLN A 1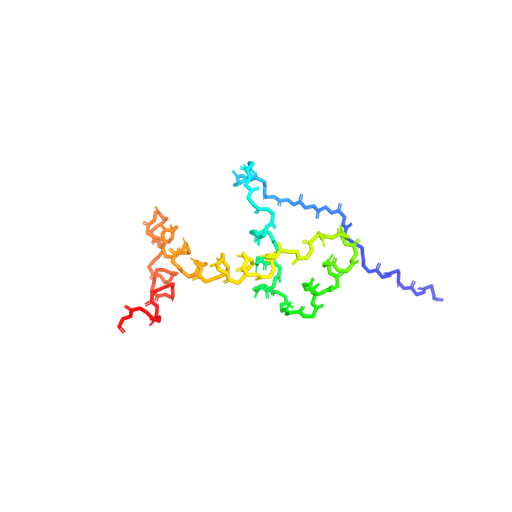 68 ? -7.886 1.861 7.993 1.00 93.62 68 GLN A CA 1
ATOM 504 C C . GLN A 1 68 ? -8.959 2.374 8.953 1.00 93.62 68 GLN A C 1
ATOM 506 O O . GLN A 1 68 ? -9.744 1.581 9.459 1.00 93.62 68 GLN A O 1
ATOM 511 N N . ALA A 1 69 ? -9.105 3.696 9.102 1.00 97.38 69 ALA A N 1
ATOM 512 C CA . ALA A 1 69 ? -10.168 4.275 9.923 1.00 97.38 69 ALA A CA 1
ATOM 513 C C . ALA A 1 69 ? -11.577 3.831 9.478 1.00 97.38 69 ALA A C 1
ATOM 515 O O . ALA A 1 69 ? -12.449 3.582 10.312 1.00 97.38 69 ALA A O 1
ATOM 516 N N . LEU A 1 70 ? -11.822 3.711 8.168 1.00 96.31 70 LEU A N 1
ATOM 517 C CA . LEU A 1 70 ? -13.099 3.224 7.645 1.00 96.31 70 LEU A CA 1
ATOM 518 C C . LEU A 1 70 ? -13.371 1.763 8.037 1.00 96.31 70 LEU A C 1
ATOM 520 O O . LEU A 1 70 ? -14.506 1.449 8.403 1.00 96.31 70 LEU A O 1
ATOM 524 N N . TYR A 1 71 ? -12.374 0.881 7.938 1.00 94.88 71 TYR A N 1
ATOM 525 C CA . TYR A 1 71 ? -12.511 -0.525 8.334 1.00 94.88 71 TYR A CA 1
ATOM 526 C C . TYR A 1 71 ? -12.646 -0.675 9.848 1.00 94.88 71 TYR A C 1
ATOM 528 O O . TYR A 1 71 ? -13.580 -1.325 10.307 1.00 94.88 71 TYR A O 1
ATOM 536 N N . ALA A 1 72 ? -11.843 0.057 10.613 1.00 97.12 72 ALA A N 1
ATOM 537 C CA . ALA A 1 72 ? -11.912 0.100 12.065 1.00 97.12 72 ALA A CA 1
ATOM 538 C C . ALA A 1 72 ? -13.322 0.458 12.579 1.00 97.12 72 ALA A C 1
ATOM 540 O O . ALA A 1 72 ? -13.855 -0.196 13.473 1.00 97.12 72 ALA A O 1
ATOM 541 N N . ILE A 1 73 ? -14.009 1.419 11.942 1.00 97.12 73 ILE A N 1
ATOM 542 C CA . ILE A 1 73 ? -15.419 1.735 12.258 1.00 97.12 73 ILE A CA 1
ATOM 543 C C . ILE A 1 73 ? -16.355 0.549 11.991 1.00 97.12 73 ILE A C 1
ATOM 545 O O . ILE A 1 73 ? -17.309 0.344 12.743 1.00 97.12 73 ILE A O 1
ATOM 549 N N . ARG A 1 74 ? -16.140 -0.197 10.901 1.00 96.44 74 ARG A N 1
ATOM 550 C CA . ARG A 1 74 ? -16.985 -1.345 10.530 1.00 96.44 74 ARG A CA 1
ATOM 5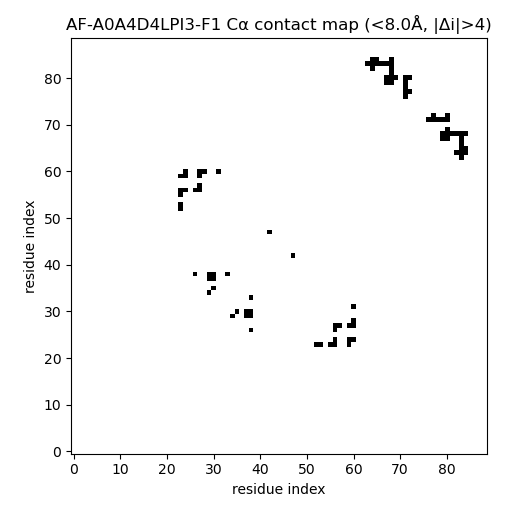51 C C . ARG A 1 74 ? -16.797 -2.518 11.486 1.00 96.44 74 ARG A C 1
ATOM 553 O O . ARG A 1 74 ? -17.781 -3.186 11.799 1.00 96.44 74 ARG A O 1
ATOM 560 N N . ASP A 1 75 ? -15.575 -2.700 11.969 1.00 96.38 75 ASP A N 1
ATOM 561 C CA . ASP A 1 75 ? -15.188 -3.829 12.815 1.00 96.38 75 ASP A CA 1
ATOM 562 C C . ASP A 1 75 ? -15.302 -3.516 14.317 1.00 96.38 75 ASP A C 1
ATOM 564 O O . ASP A 1 75 ? -15.247 -4.419 15.152 1.00 96.38 75 ASP A O 1
ATOM 568 N N . GLY A 1 76 ? -15.547 -2.249 14.670 1.00 97.56 76 GLY A N 1
ATOM 569 C CA . GLY A 1 76 ? -15.648 -1.794 16.056 1.00 97.56 76 GLY A CA 1
ATOM 570 C C . GLY A 1 76 ? -14.290 -1.646 16.747 1.00 97.56 76 GLY A C 1
ATOM 571 O O . GLY A 1 76 ? -14.226 -1.736 17.973 1.00 97.56 76 GLY A O 1
ATOM 572 N N . ASP A 1 77 ? -13.224 -1.427 15.977 1.00 98.06 77 ASP A N 1
ATOM 573 C CA . ASP A 1 77 ? -11.871 -1.198 16.476 1.00 98.06 77 ASP A CA 1
ATOM 574 C C . ASP A 1 77 ? -11.652 0.299 16.760 1.00 98.06 77 ASP A C 1
ATOM 576 O O . ASP A 1 77 ? -11.400 1.114 15.872 1.00 98.06 77 ASP A O 1
ATOM 580 N N . GLU A 1 78 ? -11.807 0.698 18.022 1.00 97.81 78 GLU A N 1
ATOM 581 C CA . GLU A 1 78 ? -11.628 2.099 18.417 1.00 97.81 78 GLU A CA 1
ATOM 582 C C . GLU A 1 78 ? -10.156 2.550 18.380 1.00 97.81 78 GLU A C 1
ATOM 584 O O . GLU A 1 78 ? -9.897 3.745 18.201 1.00 97.81 78 GLU A O 1
ATOM 589 N N . GLU A 1 79 ? -9.199 1.627 18.536 1.00 97.38 79 GLU A N 1
ATOM 590 C CA . GLU A 1 79 ? -7.768 1.944 18.542 1.00 97.38 79 GLU A CA 1
ATOM 591 C C . GLU A 1 79 ? -7.282 2.253 17.123 1.00 97.38 79 GLU A C 1
ATOM 593 O O . GLU A 1 79 ? -6.711 3.325 16.898 1.00 97.38 79 GLU A O 1
ATOM 598 N N . GLU A 1 80 ? -7.589 1.389 16.150 1.00 96.38 80 GLU A N 1
ATOM 599 C CA . GLU A 1 80 ? -7.245 1.638 14.744 1.00 96.38 80 GLU A CA 1
ATOM 600 C C . GLU A 1 80 ? -7.977 2.860 14.173 1.00 96.38 80 GLU A C 1
ATOM 602 O O . GLU A 1 80 ? -7.412 3.618 13.379 1.00 96.38 80 GLU A O 1
ATOM 607 N N . LEU A 1 81 ? -9.213 3.122 14.614 1.00 97.50 81 LEU A N 1
ATOM 608 C CA . LEU A 1 81 ? -9.933 4.336 14.233 1.00 97.50 81 LEU A CA 1
ATOM 609 C C . LEU A 1 81 ? -9.212 5.596 14.726 1.00 97.50 81 LEU A C 1
ATOM 611 O O . LEU A 1 81 ? -9.105 6.588 13.998 1.00 97.50 81 LEU A O 1
ATOM 615 N N . ALA A 1 82 ? -8.750 5.589 15.977 1.00 96.69 82 ALA A N 1
ATOM 616 C CA . ALA A 1 82 ? -8.029 6.722 16.537 1.00 96.69 82 ALA A CA 1
ATOM 617 C C . ALA A 1 82 ? -6.694 6.955 15.816 1.00 96.69 82 ALA A C 1
ATOM 619 O O . ALA A 1 82 ? -6.363 8.114 15.553 1.00 96.69 82 ALA A O 1
ATOM 620 N N . ASP A 1 83 ? -5.976 5.881 15.476 1.00 95.56 83 ASP A N 1
ATOM 621 C CA . ASP A 1 83 ? -4.708 5.936 14.744 1.00 95.56 83 ASP A CA 1
ATOM 622 C C . ASP A 1 83 ? -4.894 6.492 13.323 1.00 95.56 83 ASP A C 1
ATOM 624 O O . ASP A 1 83 ? -4.287 7.501 12.960 1.00 95.56 83 ASP A O 1
ATOM 628 N N . GLY A 1 84 ? -5.838 5.940 12.552 1.00 94.94 84 GLY A N 1
ATOM 629 C CA . GLY A 1 84 ? -6.099 6.369 11.173 1.00 94.94 84 GLY A CA 1
ATOM 630 C C . GLY A 1 84 ? -6.566 7.829 11.028 1.00 94.94 84 GLY A C 1
ATOM 631 O O . GLY A 1 84 ? -6.450 8.422 9.953 1.00 94.94 84 GLY A O 1
ATOM 632 N N . LEU A 1 85 ? -7.067 8.440 12.109 1.00 96.19 85 LEU A N 1
ATOM 633 C CA . LEU A 1 85 ? -7.506 9.841 12.153 1.00 96.19 85 LEU A CA 1
ATOM 634 C C . LEU A 1 85 ? -6.509 10.797 12.829 1.00 96.19 85 LEU A C 1
ATOM 636 O O . LEU A 1 85 ? -6.811 11.991 12.926 1.00 96.19 85 LEU A O 1
ATOM 640 N N . ALA A 1 86 ? -5.354 10.320 13.305 1.00 95.56 86 ALA A N 1
ATOM 641 C CA . ALA A 1 86 ? -4.430 11.111 14.123 1.00 95.56 86 ALA A CA 1
ATOM 642 C C . ALA A 1 86 ? -3.976 12.422 13.448 1.00 95.56 86 ALA A C 1
ATOM 644 O O . ALA A 1 86 ? -3.942 13.464 14.101 1.00 95.56 86 ALA A O 1
ATOM 645 N N . ASP A 1 87 ? -3.727 12.391 12.136 1.00 93.12 87 ASP A N 1
ATOM 646 C CA . ASP A 1 87 ? -3.250 13.543 11.354 1.00 93.12 87 ASP A CA 1
ATOM 647 C C . ASP A 1 87 ? -4.377 14.452 10.809 1.00 93.12 87 ASP A C 1
ATOM 649 O O . ASP A 1 87 ? -4.110 15.410 10.081 1.00 93.12 87 ASP A O 1
ATOM 653 N N . TYR A 1 88 ? -5.643 14.168 11.141 1.00 89.19 88 TYR A N 1
ATOM 654 C CA . TYR A 1 88 ? -6.828 14.863 10.606 1.00 89.19 88 TYR A CA 1
ATOM 655 C C . TYR A 1 88 ? -7.641 15.622 11.667 1.00 89.19 88 TYR A C 1
ATOM 657 O O . TYR A 1 88 ? -8.762 16.060 11.391 1.00 89.19 88 TYR A O 1
ATOM 665 N N . ARG A 1 89 ? -7.103 15.751 12.882 1.00 73.94 89 ARG A N 1
ATOM 666 C CA . ARG A 1 89 ? -7.752 16.398 14.030 1.00 73.94 89 ARG A CA 1
ATOM 667 C C . ARG A 1 89 ? -7.244 17.811 14.289 1.00 73.94 89 ARG A C 1
ATO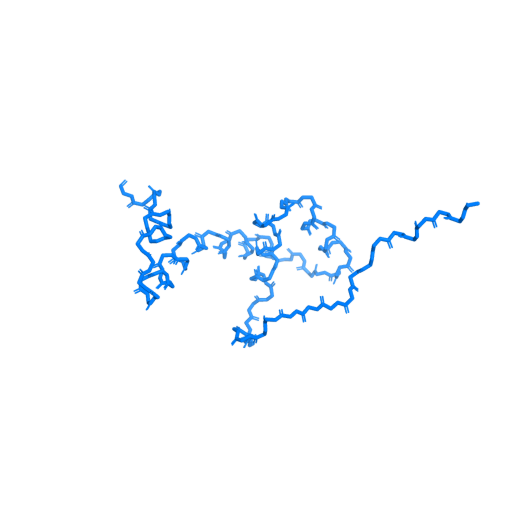M 669 O O . ARG A 1 89 ? -6.036 18.061 14.098 1.00 73.94 89 ARG A O 1
#

Sequence (89 aa):
MVPASLPYLSGVLDWDDVTLSDPAEDLAAIGASYGPELLERVLALGNWSSQGLFTRVAAIRGTFALQQALYAIRDGDEEELADGLADYR